Protein AF-A0A699Z7J6-F1 (afdb_monomer_lite)

Secondary structure (DSSP, 8-state):
-EEE-SS-EEEEEEE--TTS-HHHHHHHHHHHHHHHHHHHHHHT----SS-EEEEE-S--SSSEEEETTEEEE-

InterPro domains:
  IPR014782 Peptidase M1, membrane alanine aminopeptidase [PF01433] (30-73)
  IPR050344 Peptidase M1 family aminopeptidases [PTHR11533] (9-73)

Foldseek 3Di:
DWQDAPVDIAAEAEAEDPPDDVVVRVVVRVVVSVVQNVVCVVVVHHLPDNYAYEYEDPDDPDQWDCDRRYIYGD

pLDDT: mean 94.13, std 6.42, range [68.12, 98.5]

Sequence (74 aa):
GDCPTEYAVVPLSIYASDARDPSQLRVAHDVGCAALKRLTSSFGVPYPLPKLDMAAVPIFNAGAMENWGLIIFL

Structure (mmCIF, N/CA/C/O backbone):
data_AF-A0A699Z7J6-F1
#
_entry.id   AF-A0A699Z7J6-F1
#
loop_
_atom_site.group_PDB
_atom_site.id
_atom_site.type_symbol
_atom_site.label_atom_id
_atom_site.label_alt_id
_atom_site.label_comp_id
_atom_site.label_asym_id
_atom_site.label_entity_id
_atom_site.label_seq_id
_atom_site.pdbx_PDB_ins_code
_atom_site.Cartn_x
_atom_site.Cartn_y
_atom_site.Cartn_z
_atom_site.occupancy
_atom_site.B_iso_or_equiv
_atom_site.auth_seq_id
_atom_site.auth_comp_id
_atom_site.auth_asym_id
_atom_site.auth_atom_id
_atom_site.pdbx_PDB_model_num
ATOM 1 N N . GLY A 1 1 ? -2.694 -8.057 -1.904 1.00 89.94 1 GLY A N 1
ATOM 2 C CA . GLY A 1 1 ? -3.031 -8.984 -0.810 1.00 89.94 1 GLY A CA 1
ATOM 3 C C . GLY A 1 1 ? -3.595 -8.223 0.369 1.00 89.94 1 GLY A C 1
ATOM 4 O O . GLY A 1 1 ? -3.527 -6.999 0.393 1.00 89.94 1 GLY A O 1
ATOM 5 N N . ASP A 1 2 ? -4.145 -8.938 1.337 1.00 95.69 2 ASP A N 1
ATOM 6 C CA . ASP A 1 2 ? -4.779 -8.330 2.506 1.00 95.69 2 ASP A CA 1
ATOM 7 C C . ASP A 1 2 ? -3.749 -7.767 3.493 1.00 95.69 2 ASP A C 1
ATOM 9 O O . ASP A 1 2 ? -2.764 -8.429 3.822 1.00 95.69 2 ASP A O 1
ATOM 13 N N . CYS A 1 3 ? -3.989 -6.550 3.985 1.00 96.44 3 CYS A N 1
ATOM 14 C CA . CYS A 1 3 ? -3.212 -5.919 5.049 1.00 96.44 3 CYS A CA 1
ATOM 15 C C . CYS A 1 3 ? -4.035 -5.889 6.347 1.00 96.44 3 CYS A C 1
ATOM 17 O O . CYS A 1 3 ? -4.941 -5.057 6.480 1.00 96.44 3 CYS A O 1
ATOM 19 N N . PRO A 1 4 ? -3.737 -6.747 7.335 1.00 95.56 4 PRO A N 1
ATOM 20 C CA . PRO A 1 4 ? -4.380 -6.668 8.638 1.00 95.56 4 PRO A CA 1
ATOM 21 C C . PRO A 1 4 ? -3.868 -5.448 9.418 1.00 95.56 4 PRO A C 1
ATOM 23 O O . PRO A 1 4 ? -2.675 -5.324 9.718 1.00 95.56 4 PRO A O 1
ATOM 26 N N . THR A 1 5 ? -4.784 -4.552 9.772 1.00 95.25 5 THR A N 1
ATOM 27 C CA . THR A 1 5 ? -4.556 -3.457 10.726 1.00 95.25 5 THR A CA 1
ATOM 28 C C . THR A 1 5 ? -5.173 -3.805 12.082 1.00 95.25 5 THR A C 1
ATOM 30 O O . THR A 1 5 ? -5.797 -4.852 12.235 1.00 95.25 5 THR A O 1
ATOM 33 N N . GLU A 1 6 ? -5.002 -2.933 13.076 1.00 93.50 6 GLU A N 1
ATOM 34 C CA . GLU A 1 6 ? -5.633 -3.093 14.394 1.00 93.50 6 GLU A CA 1
ATOM 35 C C . GLU A 1 6 ? -7.172 -3.041 14.328 1.00 93.50 6 GLU A C 1
ATOM 37 O O . GLU A 1 6 ? -7.842 -3.696 15.119 1.00 93.50 6 GLU A O 1
ATOM 42 N N . TYR A 1 7 ? -7.731 -2.308 13.357 1.00 93.31 7 TYR A N 1
ATOM 43 C CA . TYR A 1 7 ? -9.171 -2.040 13.273 1.00 93.31 7 TYR A CA 1
ATOM 44 C C . TYR A 1 7 ? -9.904 -2.847 12.198 1.00 93.31 7 TYR A C 1
ATOM 46 O O . TYR A 1 7 ? -11.095 -3.112 12.333 1.00 93.31 7 TYR A O 1
ATOM 54 N N . ALA A 1 8 ? -9.223 -3.201 11.107 1.00 94.00 8 ALA A N 1
ATOM 55 C CA . ALA A 1 8 ? -9.816 -3.909 9.975 1.00 94.00 8 ALA A CA 1
ATOM 56 C C . ALA A 1 8 ? -8.753 -4.583 9.098 1.00 94.00 8 ALA A C 1
ATOM 58 O O . ALA A 1 8 ? -7.570 -4.232 9.130 1.00 94.00 8 ALA A O 1
ATOM 59 N N . VAL A 1 9 ? -9.195 -5.512 8.255 1.00 97.31 9 VAL A N 1
ATOM 60 C CA . VAL A 1 9 ? -8.399 -6.018 7.135 1.00 97.31 9 VAL A CA 1
ATOM 61 C C . VAL A 1 9 ? -8.666 -5.134 5.922 1.00 97.31 9 VAL A C 1
ATOM 63 O O . VAL A 1 9 ? -9.814 -4.987 5.511 1.00 97.31 9 VAL A O 1
ATOM 66 N N . VAL A 1 10 ? -7.611 -4.543 5.360 1.00 98.19 10 VAL A N 1
ATOM 67 C CA . VAL A 1 10 ? -7.705 -3.678 4.179 1.00 98.19 10 VAL A CA 1
ATOM 68 C C . VAL A 1 10 ? -7.013 -4.367 3.003 1.00 98.19 10 VAL A C 1
ATOM 70 O O . VAL A 1 10 ? -5.797 -4.569 3.056 1.00 98.19 10 VAL A O 1
ATOM 73 N N . PRO A 1 11 ? -7.740 -4.720 1.933 1.00 98.38 11 PRO A N 1
ATOM 74 C CA . PRO A 1 11 ? -7.142 -5.163 0.684 1.00 98.38 11 PRO A CA 1
ATOM 75 C C . PRO A 1 11 ? -6.202 -4.096 0.120 1.00 98.38 11 PRO A C 1
ATOM 77 O O . PRO A 1 11 ? -6.607 -2.945 -0.078 1.00 98.38 11 PRO A O 1
ATOM 80 N N . LEU A 1 12 ? -4.955 -4.489 -0.151 1.00 98.38 12 LEU A N 1
ATOM 81 C CA . LEU A 1 12 ? -3.953 -3.624 -0.763 1.00 98.38 12 LEU A CA 1
ATOM 82 C C . LEU A 1 12 ? -3.348 -4.265 -2.006 1.00 98.38 12 LEU A C 1
ATOM 84 O O . LEU A 1 12 ? -2.827 -5.382 -1.942 1.00 98.38 12 LEU A O 1
ATOM 88 N N . SER A 1 13 ? -3.382 -3.562 -3.135 1.00 98.06 13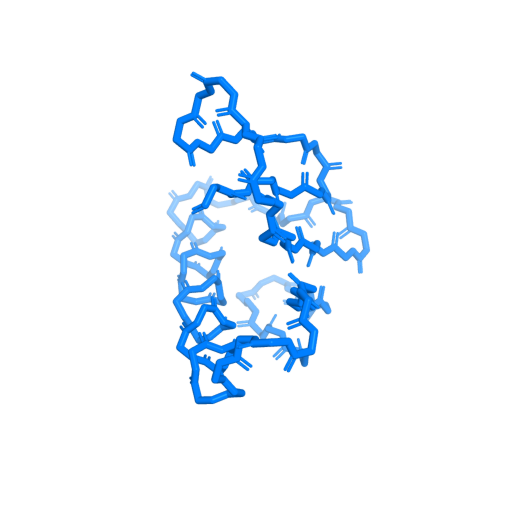 SER A N 1
ATOM 89 C CA . SER A 1 13 ? -2.853 -4.073 -4.407 1.00 98.06 13 SER A CA 1
ATOM 90 C C . SER A 1 13 ? -1.787 -3.157 -4.987 1.00 98.06 13 SER A C 1
ATOM 92 O O . SER A 1 13 ? -1.853 -1.938 -4.838 1.00 98.06 13 SER A O 1
ATOM 94 N N . ILE A 1 14 ? -0.805 -3.764 -5.658 1.00 97.69 14 ILE A N 1
ATOM 95 C CA . ILE A 1 14 ? 0.262 -3.057 -6.367 1.00 97.69 14 ILE A CA 1
ATOM 96 C C . ILE A 1 14 ? 0.089 -3.286 -7.862 1.00 97.69 14 ILE A C 1
ATOM 98 O O . ILE A 1 14 ? 0.050 -4.432 -8.307 1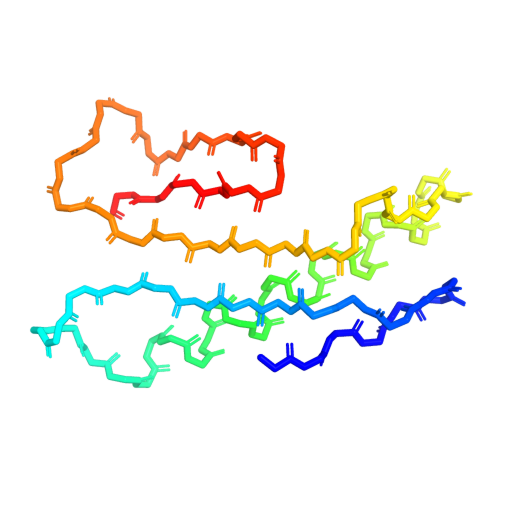.00 97.69 14 ILE A O 1
ATOM 102 N N . TYR A 1 15 ? 0.036 -2.198 -8.621 1.00 96.25 15 TYR A N 1
ATOM 103 C CA . TYR A 1 15 ? -0.011 -2.198 -10.076 1.00 96.25 15 TYR A CA 1
ATOM 104 C C . TYR A 1 15 ? 1.299 -1.636 -10.625 1.00 96.25 15 TYR A C 1
ATOM 106 O O . TYR A 1 15 ? 1.829 -0.649 -10.119 1.00 96.25 15 TYR A O 1
ATOM 114 N N . ALA A 1 16 ? 1.827 -2.267 -11.663 1.00 94.94 16 ALA A N 1
ATOM 115 C CA . ALA A 1 16 ? 2.999 -1.812 -12.398 1.00 94.94 16 ALA A CA 1
ATOM 116 C C . ALA A 1 16 ? 2.939 -2.383 -13.819 1.00 94.94 16 ALA A C 1
ATOM 118 O O . ALA A 1 16 ? 2.172 -3.315 -14.075 1.00 94.94 16 ALA A O 1
ATOM 119 N N . SER A 1 17 ? 3.753 -1.849 -14.731 1.00 93.50 17 SER A N 1
ATOM 120 C CA . SER A 1 17 ? 3.976 -2.507 -16.018 1.00 93.50 17 SER A CA 1
ATOM 121 C C . SER A 1 17 ? 4.625 -3.880 -15.823 1.00 93.50 17 SER A C 1
ATOM 123 O O . SER A 1 17 ? 5.376 -4.113 -14.873 1.00 93.50 17 SER A O 1
ATOM 125 N N . ASP A 1 18 ? 4.356 -4.782 -16.760 1.00 91.62 18 ASP A N 1
ATOM 126 C CA . ASP A 1 18 ? 4.957 -6.116 -16.852 1.00 91.62 18 ASP A CA 1
ATOM 127 C C . ASP A 1 18 ? 6.487 -6.091 -17.018 1.00 91.62 18 ASP A C 1
ATOM 129 O O . ASP A 1 18 ? 7.165 -7.057 -16.680 1.00 91.62 18 ASP A O 1
ATOM 133 N N . ALA A 1 19 ? 7.042 -4.967 -17.474 1.00 90.88 19 ALA A N 1
ATOM 134 C CA . ALA A 1 19 ? 8.480 -4.726 -17.546 1.00 90.88 19 ALA A CA 1
ATOM 135 C C . ALA A 1 19 ? 9.176 -4.639 -16.170 1.00 90.88 19 ALA A C 1
ATOM 137 O O . ALA A 1 19 ? 10.408 -4.650 -16.110 1.00 90.88 19 ALA A O 1
ATOM 138 N N . ARG A 1 20 ? 8.428 -4.509 -15.065 1.00 88.56 20 ARG A N 1
ATOM 139 C CA . ARG A 1 20 ? 8.990 -4.378 -13.713 1.00 88.56 20 ARG A CA 1
ATOM 140 C C . ARG A 1 20 ? 9.236 -5.746 -13.082 1.00 88.56 20 ARG A C 1
ATOM 142 O O . ARG A 1 20 ? 8.421 -6.652 -13.211 1.00 88.56 20 ARG A O 1
ATOM 149 N N . ASP A 1 21 ? 10.328 -5.873 -12.328 1.00 91.62 21 ASP A N 1
ATOM 150 C CA . ASP A 1 21 ? 10.605 -7.093 -11.566 1.00 91.62 21 ASP A CA 1
ATOM 151 C C . ASP A 1 21 ? 9.481 -7.348 -10.532 1.00 91.62 21 ASP A C 1
ATOM 153 O O . ASP A 1 21 ? 9.270 -6.516 -9.637 1.00 91.62 21 ASP A O 1
ATOM 157 N N . PRO A 1 22 ? 8.775 -8.498 -10.599 1.00 90.62 22 PRO A N 1
ATOM 158 C CA . PRO A 1 22 ? 7.723 -8.860 -9.650 1.00 90.62 22 PRO A CA 1
ATOM 159 C C . PRO A 1 22 ? 8.170 -8.856 -8.183 1.00 90.62 22 PRO A C 1
ATOM 161 O O . PRO A 1 22 ? 7.347 -8.648 -7.286 1.00 90.62 22 PRO A O 1
ATOM 164 N N . SER A 1 23 ? 9.462 -9.062 -7.907 1.00 93.56 23 SER A N 1
ATOM 165 C CA . SER A 1 23 ? 10.009 -9.002 -6.547 1.00 93.56 23 SER A CA 1
ATOM 166 C C . SER A 1 23 ? 9.787 -7.629 -5.899 1.00 93.56 23 SER A C 1
ATOM 168 O O . SER A 1 23 ? 9.498 -7.540 -4.703 1.00 93.56 23 SER A O 1
ATOM 170 N N . GLN A 1 24 ? 9.815 -6.563 -6.700 1.00 94.06 24 GLN A N 1
ATOM 171 C CA . GLN A 1 24 ? 9.633 -5.196 -6.230 1.00 94.06 24 GLN A CA 1
ATOM 172 C C . GLN A 1 24 ? 8.175 -4.895 -5.860 1.00 94.06 24 GLN A C 1
ATOM 174 O O . GLN A 1 24 ? 7.931 -4.054 -4.995 1.00 94.06 24 GLN A O 1
ATOM 179 N N . LEU A 1 25 ? 7.202 -5.576 -6.481 1.00 94.94 25 LEU A N 1
ATOM 180 C CA . LEU A 1 25 ? 5.783 -5.439 -6.125 1.00 94.94 25 LEU A CA 1
ATOM 181 C C . LEU A 1 25 ? 5.528 -6.001 -4.727 1.00 94.94 25 LEU A C 1
ATOM 183 O O . LEU A 1 25 ? 4.773 -5.410 -3.961 1.00 94.94 25 LEU A O 1
ATOM 187 N N . ARG A 1 26 ? 6.194 -7.104 -4.367 1.00 95.19 26 ARG A N 1
ATOM 188 C CA . ARG A 1 26 ? 6.106 -7.663 -3.012 1.00 95.19 26 ARG A CA 1
ATOM 189 C C . ARG A 1 26 ? 6.669 -6.696 -1.974 1.00 95.19 26 ARG A C 1
ATOM 191 O O . ARG A 1 26 ? 5.993 -6.414 -0.997 1.00 95.19 26 ARG A O 1
ATOM 198 N N . VAL A 1 27 ? 7.842 -6.115 -2.231 1.00 96.25 27 VAL A N 1
ATOM 199 C CA . VAL A 1 27 ? 8.428 -5.105 -1.332 1.00 96.25 27 VAL A CA 1
ATOM 200 C C . VAL A 1 27 ? 7.492 -3.903 -1.163 1.00 96.25 27 VAL A C 1
ATOM 202 O O . VAL A 1 27 ? 7.261 -3.461 -0.041 1.00 96.25 27 VAL A O 1
ATOM 205 N N . ALA A 1 28 ? 6.916 -3.391 -2.256 1.00 96.69 28 ALA A N 1
ATOM 206 C CA . ALA A 1 28 ? 5.964 -2.282 -2.194 1.00 96.69 28 ALA A CA 1
ATOM 207 C C . ALA A 1 28 ? 4.702 -2.644 -1.393 1.00 96.69 28 ALA A C 1
ATOM 209 O O . ALA A 1 28 ? 4.228 -1.830 -0.603 1.00 96.69 28 ALA A O 1
ATOM 210 N N . HIS A 1 29 ? 4.181 -3.863 -1.563 1.00 97.62 29 HIS A N 1
ATOM 211 C CA . HIS A 1 29 ? 3.037 -4.373 -0.804 1.00 97.62 29 HIS A CA 1
ATOM 212 C C . HIS A 1 29 ? 3.343 -4.443 0.695 1.00 97.62 29 HIS A C 1
ATOM 214 O O . HIS A 1 29 ? 2.612 -3.847 1.487 1.00 97.62 29 HIS A O 1
ATOM 220 N N . ASP A 1 30 ? 4.459 -5.071 1.072 1.00 97.62 30 ASP A N 1
ATOM 221 C CA . ASP A 1 30 ? 4.857 -5.261 2.470 1.00 97.62 30 ASP A CA 1
ATOM 222 C C . ASP A 1 30 ? 5.074 -3.915 3.181 1.00 97.62 30 ASP A C 1
ATOM 224 O O . ASP A 1 30 ? 4.569 -3.687 4.286 1.00 97.62 30 ASP A O 1
ATOM 228 N N . VAL A 1 31 ? 5.776 -2.985 2.523 1.00 97.94 31 VAL A N 1
ATOM 229 C CA . VAL A 1 31 ? 6.007 -1.628 3.044 1.00 97.94 31 VAL A CA 1
ATOM 230 C C . VAL A 1 31 ? 4.695 -0.848 3.140 1.00 97.94 31 VAL A C 1
ATOM 232 O O . VAL A 1 31 ? 4.450 -0.193 4.155 1.00 97.94 31 VAL A O 1
ATOM 235 N N . GLY A 1 32 ? 3.827 -0.946 2.131 1.00 97.75 32 GLY A N 1
ATOM 236 C CA . GLY A 1 32 ? 2.504 -0.322 2.134 1.00 97.75 32 GLY A CA 1
ATOM 237 C C . GLY A 1 32 ? 1.630 -0.813 3.289 1.00 97.75 32 GLY A C 1
ATOM 238 O O . GLY A 1 32 ? 1.075 0.003 4.028 1.00 97.75 32 GLY A O 1
ATOM 239 N N . CYS A 1 33 ? 1.563 -2.129 3.513 1.00 98.12 33 CYS A N 1
ATOM 240 C CA . CYS A 1 33 ? 0.848 -2.706 4.654 1.00 98.12 33 CYS A CA 1
ATOM 241 C C . CYS A 1 33 ? 1.428 -2.226 5.992 1.00 98.12 33 CYS A C 1
ATOM 243 O O . CYS A 1 33 ? 0.673 -1.869 6.902 1.00 98.12 33 CYS A O 1
ATOM 245 N N . ALA A 1 34 ? 2.758 -2.205 6.130 1.00 98.31 34 ALA A N 1
ATOM 246 C CA . ALA A 1 34 ? 3.419 -1.754 7.353 1.00 98.31 34 ALA A CA 1
ATOM 247 C C . ALA A 1 34 ? 3.118 -0.277 7.649 1.00 98.31 34 ALA A C 1
ATOM 249 O O . ALA A 1 34 ? 2.789 0.070 8.788 1.00 98.31 34 ALA A O 1
ATOM 250 N N . ALA A 1 35 ? 3.164 0.581 6.626 1.00 97.94 35 ALA A N 1
ATOM 251 C CA . ALA A 1 35 ? 2.805 1.989 6.736 1.00 97.94 35 ALA A CA 1
ATOM 252 C C . ALA A 1 35 ? 1.331 2.163 7.126 1.00 97.94 35 ALA A C 1
ATOM 254 O O . ALA A 1 35 ? 1.034 2.880 8.082 1.00 97.94 35 ALA A O 1
ATOM 255 N N . LEU A 1 36 ? 0.413 1.455 6.460 1.00 98.12 36 LEU A N 1
ATOM 256 C CA . LEU A 1 36 ? -1.018 1.505 6.760 1.00 98.12 36 LEU A CA 1
ATOM 257 C C . LEU A 1 36 ? -1.306 1.116 8.216 1.00 98.12 36 LEU A C 1
ATOM 259 O O . LEU A 1 36 ? -2.010 1.834 8.930 1.00 98.12 36 LEU A O 1
ATOM 263 N N . LYS A 1 37 ? -0.710 0.017 8.691 1.00 98.12 37 LYS A N 1
ATOM 264 C CA . LYS A 1 37 ? -0.832 -0.429 10.085 1.00 98.12 37 LYS A CA 1
ATOM 265 C C . LYS A 1 37 ? -0.258 0.599 11.060 1.00 98.12 37 LYS A C 1
ATOM 267 O O . LYS A 1 37 ? -0.880 0.896 12.077 1.00 98.12 37 LYS A O 1
ATOM 272 N N . ARG A 1 38 ? 0.915 1.163 10.756 1.00 98.06 38 ARG A N 1
ATOM 273 C CA . ARG A 1 38 ? 1.560 2.158 11.619 1.00 98.06 38 ARG A CA 1
ATOM 274 C C . ARG A 1 38 ? 0.727 3.430 11.727 1.00 98.06 38 ARG A C 1
ATOM 276 O O . ARG A 1 38 ? 0.568 3.933 12.835 1.00 98.06 38 ARG A O 1
ATOM 283 N N . LEU A 1 39 ? 0.215 3.945 10.612 1.00 97.56 39 LEU A N 1
ATOM 284 C CA . LEU A 1 39 ? -0.534 5.201 10.579 1.00 97.56 39 LEU A CA 1
ATOM 285 C C . LEU A 1 39 ? -1.898 5.051 11.253 1.00 97.56 39 LEU A C 1
ATOM 287 O O . LEU A 1 39 ? -2.232 5.866 12.107 1.00 97.56 39 LEU A O 1
ATOM 291 N N . THR A 1 40 ? -2.641 3.983 10.947 1.00 97.69 40 THR A N 1
ATOM 292 C CA . THR A 1 40 ? -3.945 3.724 11.584 1.00 97.69 40 THR A CA 1
ATOM 293 C C . THR A 1 40 ? -3.813 3.597 13.102 1.00 97.69 40 THR A C 1
ATOM 295 O O . THR A 1 40 ? -4.530 4.280 13.827 1.00 97.69 40 THR A O 1
ATOM 298 N N . SER A 1 41 ? -2.837 2.824 13.592 1.00 97.31 41 SER A N 1
ATOM 299 C CA . SER A 1 41 ? -2.572 2.686 15.032 1.00 97.31 41 SER A CA 1
ATOM 300 C C . SER A 1 41 ? -2.085 3.995 15.676 1.00 97.31 41 SER A C 1
ATOM 302 O O . SER A 1 41 ? -2.540 4.363 16.753 1.00 97.31 41 SER A O 1
ATOM 304 N N . SER A 1 42 ? -1.211 4.760 15.006 1.00 97.62 42 SER A N 1
ATOM 305 C CA . SER A 1 42 ? -0.679 6.016 15.571 1.00 97.62 42 SER A CA 1
ATOM 306 C C . SER A 1 42 ? -1.726 7.125 15.666 1.00 97.62 42 SER A C 1
ATOM 308 O O . SER A 1 42 ? -1.687 7.912 16.607 1.00 97.62 42 SER A O 1
ATOM 310 N N . PHE A 1 43 ? -2.644 7.207 14.701 1.00 97.19 43 PHE A N 1
ATOM 311 C CA . PHE A 1 43 ? -3.716 8.203 14.721 1.00 97.19 43 PHE A CA 1
ATOM 312 C C . PHE A 1 43 ? -4.957 7.733 15.482 1.00 97.19 43 PHE A C 1
ATOM 314 O O . PHE A 1 43 ? -5.813 8.553 15.795 1.00 97.19 43 PHE A O 1
ATOM 321 N N . GLY A 1 44 ? -5.070 6.436 15.777 1.00 97.31 44 GLY A N 1
ATOM 322 C CA . GLY A 1 44 ? -6.265 5.858 16.386 1.00 97.31 44 GLY A CA 1
ATOM 323 C C . GLY A 1 44 ? -7.483 5.863 15.456 1.00 97.31 44 GLY A C 1
ATOM 324 O O . GLY A 1 44 ? -8.618 5.832 15.925 1.00 97.31 44 GLY A O 1
ATOM 325 N N . VAL A 1 45 ? -7.259 5.965 14.140 1.00 96.75 45 VAL A N 1
ATOM 326 C CA . VAL A 1 45 ? -8.312 6.111 13.128 1.00 96.75 45 VAL A CA 1
ATOM 327 C C . VAL A 1 45 ? -8.189 4.977 12.105 1.00 96.75 45 VAL A C 1
ATOM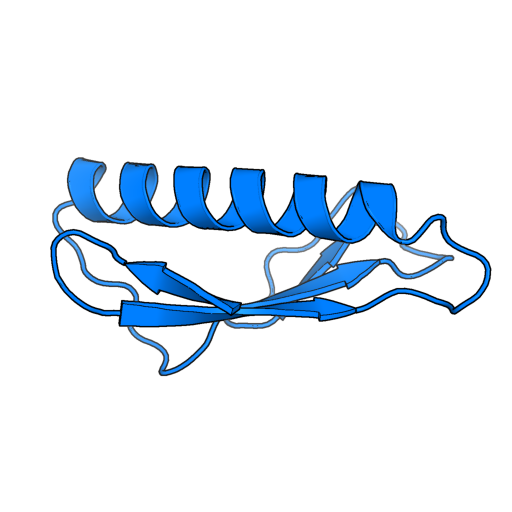 329 O O . VAL A 1 45 ? -7.116 4.809 11.515 1.00 96.75 45 VAL A O 1
ATOM 332 N N . PRO A 1 46 ? -9.259 4.194 11.863 1.00 97.25 46 PRO A N 1
ATOM 333 C CA . PRO A 1 46 ? -9.249 3.154 10.842 1.00 97.25 46 PRO A CA 1
ATOM 334 C C . PRO A 1 46 ? -9.156 3.754 9.440 1.00 97.25 46 PRO A C 1
ATOM 336 O O . PRO A 1 46 ? -9.617 4.866 9.180 1.00 97.25 46 PRO A O 1
ATOM 339 N N . TYR A 1 47 ? -8.607 2.985 8.502 1.00 97.69 47 TYR A N 1
ATOM 340 C CA . TYR A 1 47 ? -8.645 3.376 7.101 1.00 97.69 47 TYR A CA 1
ATOM 341 C C . TYR A 1 47 ? -10.101 3.349 6.592 1.00 97.69 47 TYR A C 1
ATOM 343 O O . TYR A 1 47 ? -10.764 2.323 6.737 1.00 97.69 47 TYR A O 1
ATOM 351 N N . PRO A 1 48 ? -10.622 4.452 6.024 1.00 97.12 48 PRO A N 1
ATOM 352 C CA . PRO A 1 48 ? -12.064 4.614 5.819 1.00 97.12 48 PRO A CA 1
ATOM 353 C C . PRO A 1 48 ? -12.600 3.979 4.529 1.00 97.12 48 PRO A C 1
ATOM 355 O O . PRO A 1 48 ? -13.811 3.848 4.375 1.00 97.12 48 PRO A O 1
ATOM 358 N N . LEU A 1 49 ? -11.727 3.624 3.581 1.00 98.06 49 LEU A N 1
ATOM 359 C CA . LEU A 1 49 ? -12.129 3.047 2.297 1.00 98.06 49 LEU A CA 1
ATOM 360 C C . LEU A 1 49 ? -11.994 1.518 2.316 1.00 98.06 49 LEU A C 1
ATOM 362 O O . LEU A 1 49 ? -11.134 0.987 3.017 1.00 98.06 49 LEU A O 1
ATOM 366 N N . PRO A 1 50 ? -12.776 0.791 1.498 1.00 97.44 50 PRO A N 1
ATOM 367 C CA . PRO A 1 50 ? -12.741 -0.672 1.466 1.00 97.44 50 PRO A CA 1
ATOM 368 C C . PRO A 1 50 ? -11.456 -1.257 0.857 1.00 97.44 50 PRO A C 1
ATOM 370 O O . PRO A 1 50 ? -11.296 -2.471 0.869 1.00 97.44 50 PRO A O 1
ATOM 373 N N . LYS A 1 51 ? -10.569 -0.429 0.283 1.00 98.00 51 LYS A N 1
ATOM 374 C CA . LYS A 1 51 ? -9.319 -0.846 -0.369 1.00 98.00 51 LYS A CA 1
ATOM 375 C C . LYS A 1 51 ? -8.315 0.297 -0.453 1.00 98.00 51 LYS A C 1
ATOM 377 O O . LYS A 1 51 ? -8.715 1.461 -0.527 1.00 98.00 51 LYS A O 1
ATOM 382 N N . LEU A 1 52 ? -7.038 -0.047 -0.572 1.00 98.50 52 LEU A N 1
ATOM 383 C CA . LEU A 1 52 ? -5.963 0.878 -0.923 1.00 98.50 52 LEU A CA 1
ATOM 384 C C . LEU A 1 52 ? -5.154 0.309 -2.091 1.00 98.50 52 LEU A C 1
ATOM 386 O O . LEU A 1 52 ? -4.545 -0.740 -1.961 1.00 98.50 52 LEU A O 1
ATOM 390 N N . ASP A 1 53 ? -5.095 1.009 -3.216 1.00 98.38 53 ASP A N 1
ATOM 391 C CA . ASP A 1 53 ? -4.240 0.599 -4.331 1.00 98.38 53 ASP A CA 1
ATOM 392 C C . ASP A 1 53 ? -3.016 1.499 -4.446 1.00 98.38 53 ASP A C 1
ATOM 394 O O . ASP A 1 53 ? -3.063 2.681 -4.100 1.00 98.38 53 ASP A O 1
ATOM 398 N N . MET A 1 54 ? -1.925 0.937 -4.960 1.00 97.94 54 MET A N 1
ATOM 399 C CA . MET A 1 54 ? -0.716 1.672 -5.312 1.00 97.94 54 MET A CA 1
ATOM 400 C C . MET A 1 54 ? -0.307 1.328 -6.744 1.00 97.94 54 MET A C 1
ATOM 402 O O . MET A 1 54 ? -0.289 0.154 -7.109 1.00 97.94 54 MET A O 1
ATOM 406 N N . ALA A 1 55 ? 0.015 2.327 -7.560 1.00 95.69 55 ALA A N 1
ATOM 407 C CA . ALA A 1 55 ? 0.365 2.140 -8.965 1.00 95.69 55 ALA A CA 1
ATOM 408 C C . ALA A 1 55 ? 1.700 2.813 -9.301 1.00 95.69 55 ALA A C 1
ATOM 410 O O . ALA A 1 55 ? 1.873 3.998 -9.034 1.00 95.69 55 ALA A O 1
ATOM 411 N N . ALA A 1 56 ? 2.619 2.067 -9.914 1.00 94.12 56 ALA A N 1
ATOM 412 C CA . ALA A 1 56 ? 3.841 2.600 -10.507 1.00 94.12 56 ALA A CA 1
ATOM 413 C C . ALA A 1 5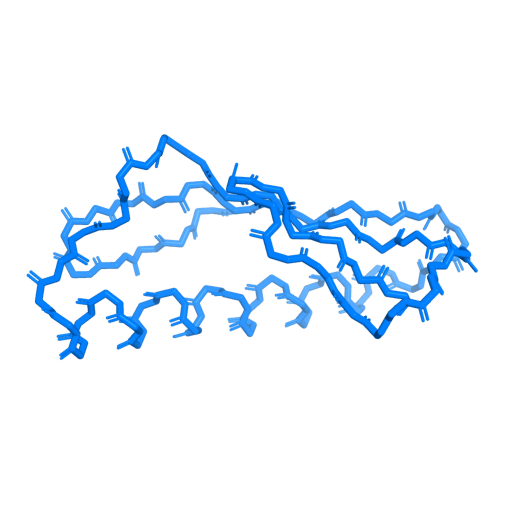6 ? 3.568 3.020 -11.960 1.00 94.12 56 ALA A C 1
ATOM 415 O O . ALA A 1 56 ? 3.179 2.184 -12.783 1.00 94.12 56 ALA A O 1
ATOM 416 N N . VAL A 1 57 ? 3.755 4.303 -12.271 1.00 90.50 57 VAL A N 1
ATOM 417 C CA . VAL A 1 57 ? 3.461 4.905 -13.579 1.00 90.50 57 VAL A CA 1
ATOM 418 C C . VAL A 1 57 ? 4.743 5.527 -14.150 1.00 90.50 57 VAL A C 1
ATOM 420 O O . VAL A 1 57 ? 5.369 6.337 -13.477 1.00 90.50 57 VAL A O 1
ATOM 423 N N . PRO A 1 58 ? 5.129 5.216 -15.405 1.00 80.31 58 PRO A N 1
ATOM 424 C CA . PRO A 1 58 ? 6.448 5.556 -15.956 1.00 80.31 58 PRO A CA 1
ATOM 425 C C . PRO A 1 58 ? 6.719 7.055 -16.156 1.00 80.31 58 PRO A C 1
ATOM 427 O O . PRO A 1 58 ? 7.863 7.439 -16.388 1.00 80.31 58 PRO A O 1
ATOM 430 N N . ILE A 1 59 ? 5.690 7.902 -16.116 1.00 75.94 59 ILE A N 1
ATOM 431 C CA . ILE A 1 59 ? 5.838 9.356 -16.197 1.00 75.94 59 ILE A CA 1
ATOM 432 C C . ILE A 1 59 ? 4.908 9.970 -15.162 1.00 75.94 59 ILE A C 1
ATOM 434 O O . ILE A 1 59 ? 3.686 9.959 -15.320 1.00 75.94 59 ILE A O 1
ATOM 438 N N . PHE A 1 60 ? 5.498 10.528 -14.114 1.00 68.12 60 PHE A N 1
ATOM 439 C CA . PHE A 1 60 ? 4.792 11.315 -13.119 1.00 68.12 60 PHE A CA 1
ATOM 440 C C . PHE A 1 60 ? 5.620 12.580 -12.818 1.00 68.12 60 PHE A C 1
ATOM 442 O O . PHE A 1 60 ? 6.839 12.558 -12.887 1.00 68.12 60 PHE A O 1
ATOM 449 N N . ASN A 1 61 ? 5.010 13.747 -12.598 1.00 71.62 61 ASN A N 1
ATOM 450 C CA . ASN A 1 61 ? 5.801 14.981 -12.402 1.00 71.62 61 ASN A CA 1
ATOM 451 C C . ASN A 1 61 ? 6.259 15.170 -10.946 1.00 71.62 61 ASN A C 1
ATOM 453 O O . ASN A 1 61 ? 7.190 15.930 -10.683 1.00 71.62 61 ASN A O 1
ATOM 457 N N . ALA A 1 62 ? 5.602 14.487 -10.009 1.00 71.81 62 ALA A N 1
ATOM 458 C CA . ALA A 1 62 ? 5.991 14.388 -8.607 1.00 71.81 62 ALA A CA 1
ATOM 459 C C . ALA A 1 62 ? 6.552 12.981 -8.336 1.00 71.81 62 ALA A C 1
ATOM 461 O O . ALA A 1 62 ? 6.296 12.062 -9.103 1.00 71.81 62 ALA A O 1
ATOM 462 N N . GLY A 1 63 ? 7.320 12.778 -7.261 1.00 84.62 63 GLY A N 1
ATOM 463 C CA . GLY A 1 63 ? 7.804 11.431 -6.915 1.00 84.62 63 GLY A CA 1
ATOM 464 C C . GLY A 1 63 ? 6.672 10.458 -6.541 1.00 84.62 63 GLY A C 1
ATOM 465 O O . GLY A 1 63 ? 6.778 9.261 -6.794 1.00 84.62 63 GLY A O 1
ATOM 466 N N . ALA A 1 64 ? 5.581 10.978 -5.964 1.00 92.75 64 ALA A N 1
ATOM 467 C CA . ALA A 1 64 ? 4.353 10.247 -5.659 1.00 92.75 64 ALA A CA 1
ATOM 468 C C . ALA A 1 64 ? 3.159 11.209 -5.501 1.00 92.75 64 ALA A C 1
ATOM 470 O O . ALA A 1 64 ? 3.356 12.420 -5.380 1.00 92.75 64 ALA A O 1
ATOM 471 N N . MET A 1 65 ? 1.934 10.679 -5.514 1.00 94.75 65 MET A N 1
ATOM 472 C CA . MET A 1 65 ? 0.699 11.421 -5.238 1.00 94.75 65 MET A CA 1
ATOM 473 C C . MET A 1 65 ? -0.318 10.553 -4.504 1.00 94.75 65 MET A C 1
ATOM 475 O O . MET A 1 65 ? -0.647 9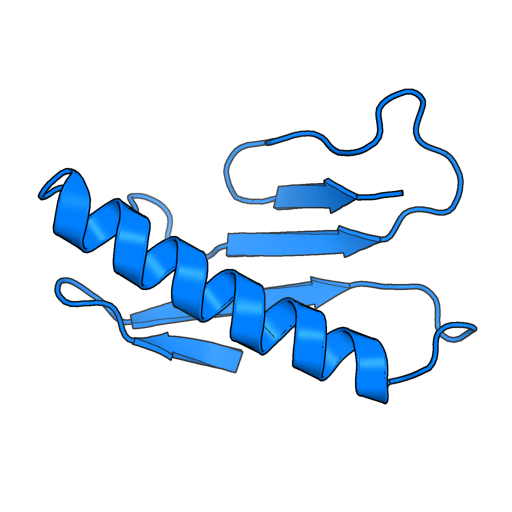.442 -4.924 1.00 94.75 65 MET A O 1
ATOM 479 N N . GLU A 1 66 ? -0.838 11.096 -3.413 1.00 96.00 66 GLU A N 1
ATOM 480 C CA . GLU A 1 66 ? -1.676 10.436 -2.418 1.00 96.00 66 GLU A CA 1
ATOM 481 C C . GLU A 1 66 ? -3.177 10.446 -2.749 1.00 96.00 66 GLU A C 1
ATOM 483 O O . GLU A 1 66 ? -4.009 10.720 -1.881 1.00 96.00 66 GLU A O 1
ATOM 488 N N . ASN A 1 67 ? -3.564 10.129 -3.993 1.00 96.44 67 ASN A N 1
ATOM 489 C CA . ASN A 1 67 ? -4.993 10.092 -4.318 1.00 96.44 67 ASN A CA 1
ATOM 490 C C . ASN A 1 67 ? -5.705 9.062 -3.431 1.00 96.44 67 ASN A C 1
ATOM 492 O O . ASN A 1 67 ? -5.223 7.949 -3.197 1.00 96.44 67 ASN A O 1
ATOM 496 N N . TRP A 1 68 ? -6.866 9.439 -2.902 1.00 97.44 68 TRP A N 1
ATOM 497 C CA . TRP A 1 68 ? -7.522 8.674 -1.849 1.00 97.44 68 TRP A CA 1
ATOM 498 C C . TRP A 1 68 ? -7.972 7.299 -2.362 1.00 97.44 68 TRP A C 1
ATOM 500 O O . TRP A 1 68 ? -8.856 7.182 -3.208 1.00 97.44 68 TRP A O 1
ATOM 510 N N . GLY A 1 69 ? -7.315 6.246 -1.869 1.00 97.62 69 GLY A N 1
ATOM 511 C CA . GLY A 1 69 ? -7.536 4.869 -2.315 1.00 97.62 69 GLY A CA 1
ATOM 512 C C . GLY A 1 69 ? -6.724 4.455 -3.545 1.00 97.62 69 GLY A C 1
ATOM 513 O O . GLY A 1 69 ? -6.808 3.288 -3.930 1.00 97.62 69 GLY A O 1
ATOM 514 N N . LEU A 1 70 ? -5.940 5.351 -4.151 1.00 97.75 70 LEU A N 1
ATOM 515 C CA . LEU A 1 70 ? -5.037 5.058 -5.268 1.00 97.75 70 LEU A CA 1
ATOM 516 C C . LEU A 1 70 ? -3.781 5.939 -5.204 1.00 97.75 70 LEU A C 1
ATOM 518 O O . LEU A 1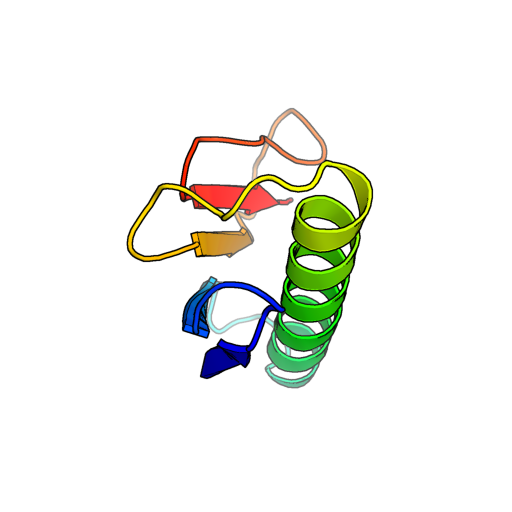 70 ? -3.740 7.029 -5.767 1.00 97.75 70 LEU A O 1
ATOM 522 N N . ILE A 1 71 ? -2.730 5.453 -4.560 1.00 97.38 71 ILE A N 1
ATOM 523 C CA . ILE A 1 71 ? -1.460 6.179 -4.504 1.00 97.38 71 ILE A CA 1
ATOM 524 C C . ILE A 1 71 ? -0.687 5.922 -5.801 1.00 97.38 71 ILE A C 1
ATOM 526 O O . ILE A 1 71 ? -0.524 4.774 -6.213 1.00 97.38 71 ILE A O 1
ATOM 530 N N . ILE A 1 72 ? -0.207 6.977 -6.450 1.00 95.50 72 ILE A N 1
ATOM 531 C CA . ILE A 1 72 ? 0.589 6.879 -7.680 1.00 95.50 72 ILE A CA 1
ATOM 532 C C . ILE A 1 72 ? 2.051 7.150 -7.336 1.00 95.50 72 ILE A C 1
ATOM 534 O O . ILE A 1 72 ? 2.341 8.109 -6.628 1.00 95.50 72 ILE A O 1
ATOM 538 N N . PHE A 1 73 ? 2.954 6.314 -7.839 1.00 92.38 73 PHE A N 1
ATOM 539 C CA . PHE A 1 73 ? 4.406 6.425 -7.704 1.00 92.38 73 PHE A CA 1
ATOM 540 C C . PHE A 1 73 ? 5.058 6.479 -9.087 1.00 92.38 73 PHE A C 1
ATOM 542 O O . PHE A 1 73 ? 4.512 5.924 -10.045 1.00 92.38 73 PHE A O 1
ATOM 549 N N . LEU A 1 74 ? 6.223 7.123 -9.164 1.00 82.94 74 LEU A N 1
ATOM 550 C CA . LEU A 1 74 ? 7.098 7.126 -10.340 1.00 82.94 74 LEU A CA 1
ATOM 551 C C . LEU A 1 74 ? 8.067 5.936 -10.316 1.00 82.94 74 LEU A C 1
ATOM 553 O O . LEU A 1 74 ? 8.650 5.674 -9.237 1.00 82.94 74 LEU A O 1
#

Organism: Haematococcus lacustris (NCBI:txid44745)

Radius of gyration: 12.55 Å; chains: 1; bounding box: 23×24×34 Å